Protein AF-G2DGU6-F1 (afdb_monomer)

Structure (mmCIF, N/CA/C/O backbone):
data_AF-G2DGU6-F1
#
_entry.id   AF-G2DGU6-F1
#
loop_
_atom_site.group_PDB
_atom_site.id
_atom_site.type_symbol
_atom_site.label_atom_id
_atom_site.label_alt_id
_atom_site.label_comp_id
_atom_site.label_asym_id
_atom_site.label_entity_id
_atom_site.label_seq_id
_atom_site.pdbx_PDB_ins_code
_atom_site.Cartn_x
_atom_site.Cartn_y
_atom_site.Cartn_z
_atom_site.occupancy
_atom_site.B_iso_or_equiv
_atom_site.auth_seq_id
_atom_site.auth_comp_id
_atom_site.auth_asym_id
_atom_site.auth_atom_id
_atom_site.pdbx_PDB_model_num
ATOM 1 N N . MET A 1 1 ? -13.318 50.216 30.539 1.00 43.88 1 MET A N 1
ATOM 2 C CA . MET A 1 1 ? -12.669 48.895 30.674 1.00 43.88 1 MET A CA 1
ATOM 3 C C . MET A 1 1 ? -12.625 48.270 29.293 1.00 43.88 1 MET A C 1
ATOM 5 O O . MET A 1 1 ? -13.648 47.787 28.838 1.00 43.88 1 MET A O 1
ATOM 9 N N . GLU A 1 2 ? -11.485 48.321 28.608 1.00 52.66 2 GLU A N 1
ATOM 10 C CA . GLU A 1 2 ? -11.321 47.675 27.300 1.00 52.66 2 GLU A CA 1
ATOM 11 C C . GLU A 1 2 ? -10.038 46.844 27.327 1.00 52.66 2 GLU A C 1
ATOM 13 O O . GLU A 1 2 ? -8.928 47.358 27.214 1.00 52.66 2 GLU A O 1
ATOM 18 N N . GLY A 1 3 ? -10.196 45.543 27.570 1.00 53.69 3 GLY A N 1
ATOM 19 C CA . GLY A 1 3 ? -9.101 44.581 27.555 1.00 53.69 3 GLY A CA 1
ATOM 20 C C . GLY A 1 3 ? -8.735 44.221 26.121 1.00 53.69 3 GLY A C 1
ATOM 21 O O . GLY A 1 3 ? -9.336 43.327 25.532 1.00 53.69 3 GLY A O 1
ATOM 22 N N . GLN A 1 4 ? -7.737 44.892 25.549 1.00 56.19 4 GLN A N 1
ATOM 23 C CA . GLN A 1 4 ? -7.179 44.492 24.259 1.00 56.19 4 GLN A CA 1
ATOM 24 C C . GLN A 1 4 ? -6.203 43.326 24.458 1.00 56.19 4 GLN A C 1
ATOM 26 O O . GLN A 1 4 ? -5.001 43.516 24.635 1.00 56.19 4 GLN A O 1
ATOM 31 N N . GLN A 1 5 ? -6.724 42.098 24.411 1.00 55.66 5 GLN A N 1
ATOM 32 C CA . GLN A 1 5 ? -5.902 40.893 24.302 1.00 55.66 5 GLN A CA 1
ATOM 33 C C . GLN A 1 5 ? -5.240 40.839 22.917 1.00 55.66 5 GLN A C 1
ATOM 35 O O . GLN A 1 5 ? -5.788 40.311 21.952 1.00 55.66 5 GLN A O 1
ATOM 40 N N . ARG A 1 6 ? -4.038 41.408 22.810 1.00 60.47 6 ARG A N 1
ATOM 41 C CA . ARG A 1 6 ? -3.161 41.313 21.633 1.00 60.47 6 ARG A CA 1
ATOM 42 C C . ARG A 1 6 ? -1.988 40.379 21.929 1.00 60.47 6 ARG A C 1
ATOM 44 O O . ARG A 1 6 ? -0.848 40.817 21.972 1.00 60.47 6 ARG A O 1
ATOM 51 N N . PHE A 1 7 ? -2.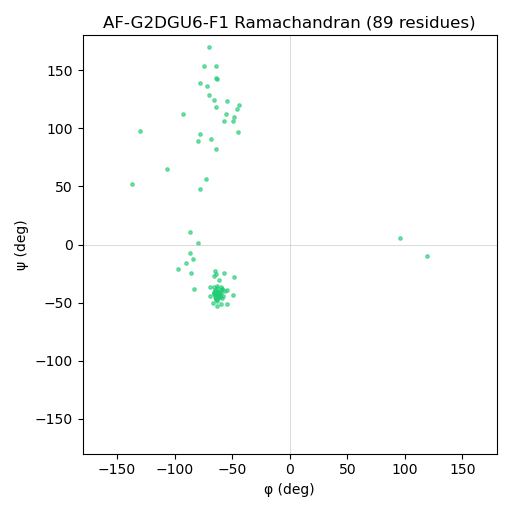269 39.097 22.154 1.00 62.31 7 PHE A N 1
ATOM 52 C CA . PHE A 1 7 ? -1.224 38.106 22.457 1.00 62.31 7 PHE A CA 1
ATOM 53 C C . PHE A 1 7 ? -0.642 37.410 21.212 1.00 62.31 7 PHE A C 1
ATOM 55 O O . PHE A 1 7 ? 0.437 36.836 21.285 1.00 62.31 7 PHE A O 1
ATOM 62 N N . PHE A 1 8 ? -1.308 37.487 20.051 1.00 63.44 8 PHE A N 1
ATOM 63 C CA . PHE A 1 8 ? -0.923 36.713 18.860 1.00 63.44 8 PHE A CA 1
ATOM 64 C C . PHE A 1 8 ? -0.970 37.522 17.558 1.00 63.44 8 PHE A C 1
ATOM 66 O O . PHE A 1 8 ? -1.596 37.107 16.584 1.00 63.44 8 PHE A O 1
ATOM 73 N N . ARG A 1 9 ? -0.323 38.694 17.509 1.00 62.91 9 ARG A N 1
ATOM 74 C CA . ARG A 1 9 ? -0.085 39.361 16.219 1.00 62.91 9 ARG A CA 1
ATOM 75 C C . ARG A 1 9 ? 1.289 38.933 15.689 1.00 62.91 9 ARG A C 1
ATOM 77 O O . ARG A 1 9 ? 2.284 39.303 16.307 1.00 62.91 9 ARG A O 1
ATOM 84 N N . PRO A 1 10 ? 1.378 38.172 14.582 1.00 61.16 10 PRO A N 1
ATOM 85 C CA . PRO A 1 10 ? 2.665 37.938 13.944 1.00 61.16 10 PRO A CA 1
ATOM 86 C C . PRO A 1 10 ? 3.236 39.277 13.438 1.00 61.16 10 PRO A C 1
ATOM 88 O O . PRO A 1 10 ? 2.464 40.136 12.992 1.00 61.16 10 PRO A O 1
ATOM 91 N N . PRO A 1 11 ? 4.559 39.497 13.531 1.00 65.94 11 PRO A N 1
ATOM 92 C CA . PRO A 1 11 ? 5.178 40.742 13.095 1.00 65.94 11 PRO A CA 1
ATOM 93 C C . PRO A 1 11 ? 5.017 40.942 11.575 1.00 65.94 11 PRO A C 1
ATOM 95 O O . PRO A 1 11 ? 5.071 39.967 10.815 1.00 65.94 11 PRO A O 1
ATOM 98 N N . PRO A 1 12 ? 4.816 42.191 11.110 1.00 61.25 12 PRO A N 1
ATOM 99 C CA . PRO A 1 12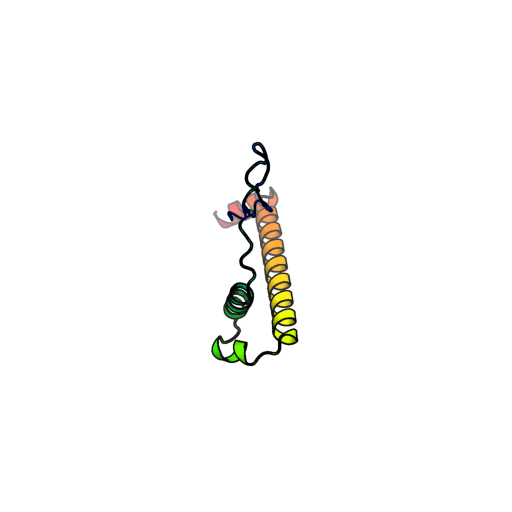 ? 4.737 42.493 9.685 1.00 61.25 12 PRO A CA 1
ATOM 100 C C . PRO A 1 12 ? 6.087 42.181 9.029 1.00 61.25 12 PRO A C 1
ATOM 102 O O . PRO A 1 12 ? 7.106 42.751 9.405 1.00 61.25 12 PRO A O 1
ATOM 105 N N . GLY A 1 13 ? 6.094 41.244 8.079 1.00 60.19 13 GLY A N 1
ATOM 106 C CA . GLY A 1 13 ? 7.306 40.772 7.397 1.00 60.19 13 GLY A CA 1
ATOM 107 C C . GLY A 1 13 ? 7.603 39.283 7.579 1.00 60.19 13 GLY A C 1
ATOM 108 O O . GLY A 1 13 ? 8.446 38.753 6.860 1.00 60.19 13 GLY A O 1
ATOM 109 N N . CYS A 1 14 ? 6.892 38.573 8.465 1.00 47.22 14 CYS A N 1
ATOM 110 C CA . CYS A 1 14 ? 6.920 37.112 8.428 1.00 47.22 14 CYS A CA 1
ATOM 111 C C . CYS A 1 14 ? 6.266 36.638 7.121 1.00 47.22 14 CYS A C 1
ATOM 113 O O . CYS A 1 14 ? 5.104 36.992 6.887 1.00 47.22 14 CYS A O 1
ATOM 115 N N . PRO A 1 15 ? 6.948 35.837 6.276 1.00 56.62 15 PRO A N 1
ATOM 116 C CA . PRO A 1 15 ? 6.263 35.150 5.194 1.00 56.62 15 PRO A CA 1
ATOM 117 C C . PRO A 1 15 ? 5.125 34.367 5.841 1.00 56.62 15 PRO A C 1
ATOM 119 O O . PRO A 1 15 ? 5.362 33.611 6.787 1.00 56.62 15 PRO A O 1
ATOM 122 N N . ALA A 1 16 ? 3.890 34.618 5.395 1.00 57.62 16 ALA A N 1
ATOM 123 C CA . ALA A 1 16 ? 2.744 33.811 5.777 1.00 57.62 16 ALA A CA 1
ATOM 124 C C . ALA A 1 16 ? 3.182 32.369 5.558 1.00 57.62 16 ALA A C 1
ATOM 126 O O . ALA A 1 16 ? 3.481 32.010 4.416 1.00 57.62 16 ALA A O 1
ATOM 127 N N . GLY A 1 17 ? 3.375 31.638 6.666 1.00 52.22 17 GLY A N 1
ATOM 128 C CA . GLY A 1 17 ? 4.000 30.326 6.654 1.00 52.22 17 GLY A CA 1
ATOM 129 C C . GLY A 1 17 ? 3.391 29.569 5.501 1.00 52.22 17 GLY A C 1
ATOM 130 O O . GLY A 1 17 ? 2.161 29.489 5.419 1.00 52.22 17 GLY A O 1
ATOM 131 N N . SER A 1 18 ? 4.238 29.157 4.554 1.00 49.59 18 SER A N 1
ATOM 132 C CA . SER A 1 18 ? 3.796 28.353 3.433 1.00 49.59 18 SER A CA 1
ATOM 133 C C . SER A 1 18 ? 2.908 27.292 4.050 1.00 49.59 18 SER A C 1
ATOM 135 O O . SER A 1 18 ? 3.337 26.560 4.945 1.00 49.59 18 SER A O 1
ATOM 137 N N . GLN A 1 19 ? 1.625 27.297 3.684 1.00 51.06 19 GLN A N 1
ATOM 138 C CA . GLN A 1 19 ? 0.743 26.199 4.019 1.00 51.06 19 GLN A CA 1
ATOM 139 C C . GLN A 1 19 ? 1.332 25.019 3.257 1.00 51.06 19 GLN A C 1
ATOM 141 O O . GLN A 1 19 ? 0.932 24.7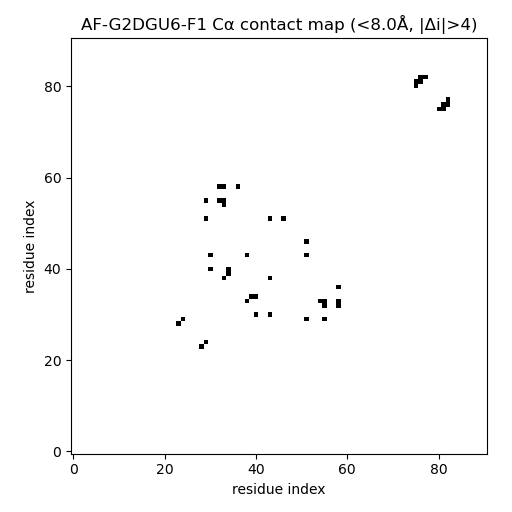25 2.132 1.00 51.06 19 GLN A O 1
ATOM 146 N N . ALA A 1 20 ? 2.359 24.397 3.846 1.00 49.03 20 ALA A N 1
ATOM 147 C CA . ALA A 1 20 ? 2.810 23.069 3.535 1.00 49.03 20 ALA A CA 1
ATOM 148 C C . ALA A 1 20 ? 1.519 22.286 3.580 1.00 49.03 20 ALA A C 1
ATOM 150 O O . ALA A 1 20 ? 0.888 22.212 4.634 1.00 49.03 20 ALA A O 1
ATOM 151 N N . LYS A 1 21 ? 1.054 21.928 2.381 1.00 44.19 21 LYS A N 1
ATOM 152 C CA . LYS A 1 21 ? -0.249 21.359 2.082 1.00 44.19 21 LYS A CA 1
ATOM 153 C C . LYS A 1 21 ? -0.480 20.287 3.126 1.00 44.19 21 LYS A C 1
ATOM 155 O O . LYS A 1 21 ? 0.114 19.221 3.008 1.00 44.19 21 LYS A O 1
ATOM 160 N N . GLY A 1 22 ? -1.207 20.656 4.186 1.00 44.81 22 GLY A N 1
ATOM 161 C CA . GLY A 1 22 ? -1.213 19.904 5.429 1.00 44.81 22 GLY A CA 1
ATOM 162 C C . GLY A 1 22 ? -1.609 18.509 5.042 1.00 44.81 22 GLY A C 1
ATOM 163 O O . GLY A 1 22 ? -2.694 18.326 4.482 1.00 44.81 22 GLY A O 1
ATOM 164 N N . GLU A 1 23 ? -0.670 17.580 5.179 1.00 51.69 23 GLU A N 1
ATOM 165 C CA . GLU A 1 23 ? -0.892 16.205 4.813 1.00 51.69 23 GLU A CA 1
ATOM 166 C C . GLU A 1 23 ? -2.105 15.806 5.636 1.00 51.69 23 GLU A C 1
ATOM 168 O O . GLU A 1 23 ? -2.053 15.738 6.863 1.00 51.69 23 GLU A O 1
ATOM 173 N N . ARG A 1 24 ? -3.263 15.677 4.981 1.00 47.12 24 ARG A N 1
ATOM 174 C CA . ARG A 1 24 ? -4.468 15.171 5.627 1.00 47.12 24 ARG A CA 1
ATOM 175 C C . ARG A 1 24 ? -4.262 13.673 5.826 1.00 47.12 24 ARG A C 1
ATOM 177 O O . ARG A 1 24 ? -5.074 12.870 5.388 1.00 47.12 24 ARG A O 1
ATOM 184 N N . SER A 1 25 ? -3.190 13.279 6.500 1.00 54.56 25 SER A N 1
ATOM 185 C CA . SER A 1 25 ? -3.022 11.975 7.120 1.00 54.56 25 SER A CA 1
ATOM 186 C C . SER A 1 25 ? -3.818 11.958 8.429 1.00 54.56 25 SER A C 1
ATOM 188 O O . SER A 1 25 ? -3.356 11.546 9.485 1.00 54.56 25 SER A O 1
ATOM 190 N N . GLY A 1 26 ? -5.073 12.411 8.351 1.00 72.88 26 GLY A N 1
ATOM 191 C CA . GLY A 1 26 ? -6.085 11.995 9.304 1.00 72.88 26 GLY A CA 1
ATOM 192 C C . GLY A 1 26 ? -6.428 10.525 9.066 1.00 72.88 26 GLY A C 1
ATOM 193 O O . GLY A 1 26 ? -6.078 9.943 8.034 1.00 72.88 26 GLY A O 1
ATOM 194 N N . TRP A 1 27 ? -7.189 9.939 9.987 1.00 83.25 27 TRP A N 1
ATOM 195 C CA . TRP A 1 27 ? -7.704 8.569 9.880 1.00 83.25 27 TRP A CA 1
ATOM 196 C C . TRP A 1 27 ? -8.367 8.256 8.527 1.00 83.25 27 TRP A C 1
ATOM 198 O O . TRP A 1 27 ? -8.288 7.127 8.053 1.00 83.25 27 TRP A O 1
ATOM 208 N N . GLY A 1 28 ? -8.935 9.258 7.847 1.00 87.81 28 GLY A N 1
ATOM 209 C CA . GLY A 1 28 ? -9.468 9.108 6.490 1.00 87.81 28 GLY A CA 1
ATOM 210 C C . GLY A 1 28 ? -8.430 8.662 5.452 1.00 87.81 28 GLY A C 1
ATOM 211 O O . GLY A 1 28 ? -8.740 7.818 4.617 1.00 87.81 28 GLY A O 1
ATOM 212 N N . GLY A 1 29 ? -7.191 9.161 5.523 1.00 89.56 29 GLY A N 1
ATOM 213 C CA . GLY A 1 29 ? -6.107 8.735 4.630 1.00 89.56 29 GLY A CA 1
ATOM 214 C C . GLY A 1 29 ? -5.650 7.303 4.908 1.00 89.56 29 GLY A C 1
ATOM 215 O O . GLY A 1 29 ? -5.375 6.548 3.975 1.00 89.56 29 GLY A O 1
ATOM 216 N N . VAL A 1 30 ? -5.645 6.906 6.185 1.00 91.38 30 VAL A N 1
ATOM 217 C CA . VAL A 1 30 ? -5.359 5.528 6.605 1.00 91.38 30 VAL A CA 1
ATOM 218 C C . VAL A 1 30 ? -6.418 4.582 6.045 1.00 91.38 30 VAL A C 1
ATOM 220 O O . VAL A 1 30 ? -6.076 3.640 5.334 1.00 91.38 30 VAL A O 1
ATOM 223 N N . PHE A 1 31 ? -7.702 4.866 6.277 1.00 92.56 31 PHE A N 1
ATOM 224 C CA . PHE A 1 31 ? -8.789 4.029 5.770 1.00 92.56 31 PHE A CA 1
ATOM 225 C C . PHE A 1 31 ? -8.819 3.972 4.242 1.00 92.56 31 PHE A C 1
ATOM 227 O O . PHE A 1 31 ? -8.936 2.885 3.688 1.00 92.56 31 PHE A O 1
ATOM 234 N N . ALA A 1 32 ? -8.646 5.100 3.549 1.00 93.75 32 ALA A N 1
ATOM 235 C CA . ALA A 1 32 ? -8.602 5.118 2.088 1.00 93.75 32 ALA A CA 1
ATOM 236 C C . ALA A 1 32 ? -7.467 4.243 1.531 1.00 93.75 32 ALA A C 1
ATOM 238 O O . ALA A 1 32 ? -7.682 3.496 0.575 1.00 93.75 32 ALA A O 1
ATOM 239 N N . LYS A 1 33 ? -6.274 4.290 2.145 1.00 94.38 33 LYS A N 1
ATOM 240 C CA . LYS A 1 33 ? -5.149 3.435 1.743 1.00 94.38 33 LYS A CA 1
ATOM 241 C C . LYS A 1 33 ? -5.470 1.960 1.979 1.00 94.38 33 LYS A C 1
ATOM 243 O O . LYS A 1 33 ? -5.280 1.158 1.073 1.00 94.38 33 LYS A O 1
ATOM 248 N N . LEU A 1 34 ? -6.008 1.609 3.145 1.00 94.94 34 LEU A N 1
ATOM 249 C CA . LEU A 1 34 ? -6.367 0.223 3.456 1.00 94.94 34 LEU A CA 1
ATOM 250 C C . LEU A 1 34 ? -7.446 -0.328 2.512 1.00 94.94 34 LEU A C 1
ATOM 252 O O . LEU A 1 34 ? -7.308 -1.450 2.035 1.00 94.94 34 LEU A O 1
ATOM 256 N N . ILE A 1 35 ? -8.467 0.465 2.168 1.00 95.31 35 ILE A N 1
ATOM 257 C CA . ILE A 1 35 ? -9.493 0.067 1.185 1.00 95.31 35 ILE A CA 1
ATOM 258 C C . ILE A 1 35 ? -8.858 -0.188 -0.185 1.00 95.31 35 ILE A C 1
ATOM 260 O O . ILE A 1 35 ? -9.158 -1.192 -0.824 1.00 95.31 35 ILE A O 1
ATOM 264 N N . ARG A 1 36 ? -7.936 0.679 -0.628 1.00 94.38 36 ARG A N 1
ATOM 265 C CA . ARG A 1 36 ? -7.213 0.491 -1.897 1.00 94.38 36 ARG A CA 1
ATOM 266 C C . ARG A 1 36 ? -6.372 -0.791 -1.916 1.00 94.38 36 ARG A C 1
ATOM 268 O O . ARG A 1 36 ? -6.206 -1.377 -2.978 1.00 94.38 36 ARG A O 1
ATOM 275 N N . HIS A 1 37 ? -5.871 -1.221 -0.758 1.00 93.94 37 HIS A N 1
ATOM 276 C CA . HIS A 1 37 ? -5.149 -2.488 -0.572 1.00 93.94 37 HIS A CA 1
ATOM 277 C C . HIS A 1 37 ? -6.068 -3.689 -0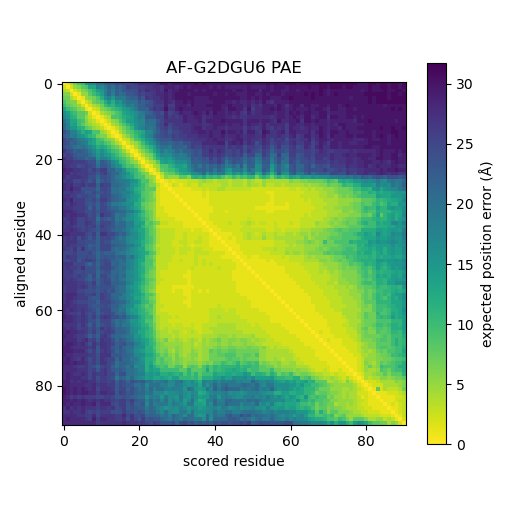.286 1.00 93.94 37 HIS A C 1
ATOM 279 O O . HIS A 1 37 ? -5.586 -4.762 0.057 1.00 93.94 37 HIS A O 1
ATOM 285 N N . GLY A 1 38 ? -7.387 -3.535 -0.449 1.00 94.25 38 GLY A N 1
ATOM 286 C CA . GLY A 1 38 ? -8.348 -4.641 -0.418 1.00 94.25 38 GLY A CA 1
ATOM 287 C C . GLY A 1 38 ? -9.034 -4.888 0.926 1.00 94.25 38 GLY A C 1
ATOM 288 O O . GLY A 1 38 ? -9.806 -5.838 1.041 1.00 94.25 38 GLY A O 1
ATOM 289 N N . HIS A 1 39 ? -8.816 -4.049 1.943 1.00 94.88 39 HIS A N 1
ATOM 290 C CA . HIS A 1 39 ? -9.568 -4.171 3.193 1.00 94.88 39 HIS A CA 1
ATOM 291 C C . HIS A 1 39 ? -11.028 -3.731 3.008 1.00 94.88 39 HIS A C 1
ATOM 293 O O . HIS A 1 39 ? -11.317 -2.683 2.426 1.00 94.88 39 HIS A O 1
ATOM 299 N N . GLN A 1 40 ? -11.963 -4.506 3.560 1.00 94.44 40 GLN A N 1
ATOM 300 C CA . GLN A 1 40 ? -13.389 -4.184 3.513 1.00 94.44 40 GLN A CA 1
ATOM 301 C C . GLN A 1 40 ? -13.702 -2.980 4.407 1.00 94.44 40 GLN A C 1
ATOM 303 O O . GLN A 1 40 ? -13.368 -2.974 5.593 1.00 94.44 40 GLN A O 1
ATOM 308 N N . ARG A 1 41 ? -14.397 -1.976 3.856 1.00 91.69 41 ARG A N 1
ATOM 309 C CA . ARG A 1 41 ? -14.754 -0.736 4.570 1.00 91.69 41 ARG A CA 1
ATOM 310 C C . ARG A 1 41 ? -15.502 -1.004 5.877 1.00 91.69 41 ARG A C 1
ATOM 312 O O . ARG A 1 41 ? -15.253 -0.318 6.862 1.00 91.69 41 ARG A O 1
ATOM 319 N N . GLU A 1 42 ? -16.399 -1.982 5.872 1.00 93.06 42 GLU A N 1
ATOM 320 C CA . GLU A 1 42 ? -17.228 -2.368 7.019 1.00 93.06 42 GLU A CA 1
ATOM 321 C C . GLU A 1 42 ? -16.403 -2.950 8.171 1.00 93.06 42 GLU A C 1
ATOM 323 O O . GLU A 1 42 ? -16.783 -2.812 9.327 1.00 93.06 42 GLU A O 1
ATOM 328 N N . GLN A 1 43 ? -15.242 -3.543 7.879 1.00 92.81 43 GLN A N 1
ATOM 329 C CA . GLN A 1 43 ? -14.381 -4.158 8.889 1.00 92.81 43 GLN A CA 1
ATOM 330 C C . GLN A 1 43 ? -13.425 -3.160 9.555 1.00 92.81 43 GLN A C 1
ATOM 332 O O . GLN A 1 43 ? -12.992 -3.380 10.683 1.00 92.81 43 GLN A O 1
ATOM 337 N N . LEU A 1 44 ? -13.101 -2.050 8.886 1.00 91.56 44 LEU A N 1
ATOM 338 C CA . LEU A 1 44 ? -12.115 -1.074 9.367 1.00 91.56 44 LEU A CA 1
ATOM 339 C C . LEU A 1 44 ? -12.445 -0.445 10.734 1.00 91.56 44 LEU A C 1
ATOM 341 O O . LEU A 1 44 ? -11.512 -0.273 11.519 1.00 91.56 44 LEU A O 1
ATOM 345 N N . PRO A 1 45 ? -13.713 -0.131 11.072 1.00 92.75 45 PRO A N 1
ATOM 346 C CA . PRO A 1 45 ? -14.070 0.349 12.408 1.00 92.75 45 PRO A CA 1
ATOM 347 C C . PRO A 1 45 ? -13.850 -0.688 13.516 1.00 92.75 45 PRO A C 1
ATOM 349 O O . PRO A 1 45 ? -13.702 -0.313 14.675 1.00 92.75 45 PRO A O 1
ATOM 352 N N . HIS A 1 46 ? -13.825 -1.980 13.174 1.00 95.19 46 HIS A N 1
ATOM 353 C CA . HIS A 1 46 ? -13.616 -3.072 14.128 1.00 95.19 46 HIS A CA 1
ATOM 354 C C . HIS A 1 46 ? -12.136 -3.376 14.375 1.00 95.19 46 HIS A C 1
ATOM 356 O O . HIS A 1 46 ? -11.806 -4.171 15.255 1.00 95.19 46 HIS A O 1
ATOM 362 N N . TYR A 1 47 ? -11.230 -2.758 13.618 1.00 94.44 47 TYR A N 1
ATOM 363 C CA . TYR A 1 47 ? -9.805 -2.935 13.835 1.00 94.44 47 TYR A CA 1
ATOM 364 C C . TYR A 1 47 ? -9.335 -2.112 15.025 1.00 94.44 47 TYR A C 1
ATOM 366 O O . TYR A 1 47 ? -9.664 -0.938 15.198 1.00 94.44 47 TYR A O 1
ATOM 374 N N . THR A 1 48 ? -8.470 -2.722 15.823 1.00 95.50 48 THR A N 1
ATOM 375 C CA . THR A 1 48 ? -7.729 -1.988 16.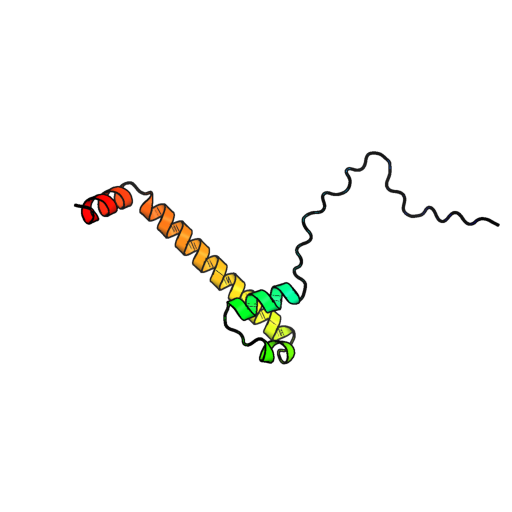841 1.00 95.50 48 THR A CA 1
ATOM 376 C C . THR A 1 48 ? -6.808 -0.966 16.183 1.00 95.50 48 THR A C 1
ATOM 378 O O . THR A 1 48 ? -6.299 -1.158 15.073 1.00 95.50 48 THR A O 1
ATOM 381 N N . ARG A 1 49 ? -6.498 0.103 16.922 1.00 92.56 49 ARG A N 1
ATOM 382 C CA . ARG A 1 49 ? -5.504 1.099 16.506 1.00 92.56 49 ARG A CA 1
ATOM 383 C C . ARG A 1 49 ? -4.192 0.451 16.053 1.00 92.56 49 ARG A C 1
ATOM 385 O O . ARG A 1 49 ? -3.639 0.831 15.025 1.00 92.56 49 ARG A O 1
ATOM 392 N N . ARG A 1 50 ? -3.714 -0.553 16.796 1.00 94.56 50 ARG A N 1
ATOM 393 C CA . ARG A 1 50 ? -2.460 -1.244 16.481 1.00 94.56 50 ARG A CA 1
ATOM 394 C C . ARG A 1 50 ? -2.531 -1.999 15.152 1.00 94.56 50 ARG A C 1
ATOM 396 O O . ARG A 1 50 ? -1.565 -1.965 14.397 1.00 94.56 50 ARG A O 1
ATOM 403 N N . GLN A 1 51 ? -3.653 -2.655 14.859 1.00 95.44 51 GLN A N 1
ATOM 404 C CA . GLN A 1 51 ? -3.864 -3.334 13.577 1.00 95.44 51 GLN A CA 1
ATOM 405 C C . GLN A 1 51 ? -3.883 -2.339 12.416 1.00 95.44 51 GLN A C 1
ATOM 407 O O . GLN A 1 51 ? -3.195 -2.561 11.423 1.00 95.44 51 GLN A O 1
ATOM 412 N N . LEU A 1 52 ? -4.594 -1.215 12.561 1.00 94.56 52 LEU A N 1
ATOM 413 C CA . LEU A 1 52 ? -4.633 -0.168 11.536 1.00 94.56 52 LEU A CA 1
ATOM 414 C C . LEU A 1 52 ? -3.230 0.362 11.215 1.00 94.56 52 LEU A C 1
ATOM 416 O O . LEU A 1 52 ? -2.870 0.476 10.047 1.00 94.56 52 LEU A O 1
ATOM 420 N N . GLU A 1 53 ? -2.413 0.624 12.238 1.00 93.62 53 GLU A N 1
ATOM 421 C CA . GLU A 1 53 ? -1.025 1.067 12.060 1.00 93.62 53 GLU A CA 1
ATOM 422 C C . GLU A 1 53 ? -0.155 0.013 11.354 1.00 93.62 53 GLU A C 1
ATOM 424 O O . GLU A 1 53 ? 0.654 0.359 10.491 1.00 93.62 53 GLU A O 1
ATOM 429 N N . LEU A 1 54 ? -0.306 -1.269 11.705 1.00 96.44 54 LEU A N 1
ATOM 430 C CA . LEU A 1 54 ? 0.460 -2.358 11.094 1.00 96.44 54 LEU A CA 1
ATOM 431 C C . LEU A 1 54 ? 0.107 -2.543 9.617 1.00 96.44 54 LEU A C 1
ATOM 433 O O . LEU A 1 54 ? 1.009 -2.548 8.777 1.00 96.44 54 LEU A O 1
ATOM 437 N N . TYR A 1 55 ? -1.182 -2.632 9.291 1.00 95.75 55 TYR A N 1
ATOM 438 C CA . TYR A 1 55 ? -1.626 -2.794 7.908 1.00 95.75 55 TYR A CA 1
ATOM 439 C C . TYR A 1 55 ? -1.294 -1.571 7.057 1.00 95.75 55 TYR A C 1
ATOM 441 O O . TYR A 1 55 ? -0.873 -1.709 5.912 1.00 95.75 55 TYR A O 1
ATOM 449 N N . PHE A 1 56 ? -1.391 -0.367 7.625 1.00 94.81 56 PHE A N 1
ATOM 450 C CA . PHE A 1 56 ? -1.014 0.848 6.913 1.00 94.81 56 PHE A CA 1
ATOM 451 C C . PHE A 1 56 ? 0.476 0.856 6.553 1.00 94.81 56 PHE A C 1
ATOM 453 O O . PHE A 1 56 ? 0.832 1.124 5.407 1.00 94.81 56 PHE A O 1
ATOM 460 N N . ARG A 1 57 ? 1.356 0.486 7.494 1.00 95.06 57 ARG A N 1
ATOM 461 C CA . ARG A 1 57 ? 2.800 0.365 7.225 1.00 95.06 57 ARG A CA 1
ATOM 462 C C . ARG A 1 57 ? 3.111 -0.720 6.198 1.00 95.06 57 ARG A C 1
ATOM 464 O O . ARG A 1 57 ? 4.029 -0.556 5.400 1.00 95.06 57 ARG A O 1
ATOM 471 N N . GLN A 1 58 ? 2.379 -1.832 6.223 1.00 96.06 58 GLN A N 1
ATOM 472 C CA . GLN A 1 58 ? 2.525 -2.887 5.222 1.00 96.06 58 GLN A CA 1
ATOM 473 C C . GLN A 1 58 ? 2.154 -2.372 3.826 1.00 96.06 58 GLN A C 1
ATOM 475 O O . GLN A 1 58 ? 2.950 -2.519 2.901 1.00 96.06 58 GLN A O 1
ATOM 480 N N . ALA A 1 59 ? 1.008 -1.700 3.697 1.00 95.25 59 ALA A N 1
ATOM 481 C CA . ALA A 1 59 ? 0.566 -1.068 2.456 1.00 95.25 59 ALA A CA 1
ATOM 482 C C . ALA A 1 59 ? 1.597 -0.060 1.913 1.00 95.25 59 ALA A C 1
ATOM 484 O O . ALA A 1 59 ? 1.870 -0.019 0.715 1.00 95.25 59 ALA A O 1
ATOM 485 N N . GLU A 1 60 ? 2.230 0.724 2.791 1.00 95.06 60 GLU A N 1
ATOM 486 C CA . GLU A 1 60 ? 3.302 1.649 2.402 1.00 95.06 60 GLU A CA 1
ATOM 487 C C . GLU A 1 60 ? 4.542 0.948 1.861 1.00 95.06 60 GLU A C 1
ATOM 489 O O . GLU A 1 60 ? 5.111 1.388 0.861 1.00 95.06 60 GLU A O 1
ATOM 494 N N . ARG A 1 61 ? 4.953 -0.155 2.491 1.00 95.06 61 ARG A N 1
ATOM 495 C CA . ARG A 1 61 ? 6.086 -0.955 2.013 1.00 95.06 61 ARG A CA 1
ATOM 496 C C . ARG A 1 61 ? 5.795 -1.583 0.656 1.00 95.06 61 ARG A C 1
ATOM 498 O O . ARG A 1 61 ? 6.670 -1.561 -0.203 1.00 95.06 61 ARG A O 1
ATOM 505 N N . GLN A 1 62 ? 4.579 -2.090 0.463 1.00 94.19 62 GLN A N 1
ATOM 506 C CA . GLN A 1 62 ? 4.132 -2.656 -0.808 1.00 94.19 62 GLN A CA 1
ATOM 507 C C . GLN A 1 62 ? 4.214 -1.606 -1.926 1.00 94.19 62 GLN A C 1
ATOM 509 O O . GLN A 1 62 ? 4.890 -1.817 -2.925 1.00 94.19 62 GLN A O 1
ATOM 514 N N . GLU A 1 63 ? 3.635 -0.419 -1.714 1.00 94.75 63 GLU A N 1
ATOM 515 C CA . GLU A 1 63 ? 3.665 0.663 -2.708 1.00 94.75 63 GLU A CA 1
ATOM 516 C C . GLU A 1 63 ? 5.080 1.165 -3.012 1.00 94.75 63 GLU A C 1
ATOM 518 O O . GLU A 1 63 ? 5.378 1.542 -4.149 1.00 94.75 63 GLU A O 1
ATOM 523 N N . ALA A 1 64 ? 5.952 1.206 -2.002 1.00 93.38 64 ALA A N 1
ATOM 524 C CA . ALA A 1 64 ? 7.348 1.577 -2.190 1.00 93.38 64 ALA A CA 1
ATOM 525 C C . ALA A 1 64 ? 8.088 0.541 -3.047 1.00 93.38 64 ALA A C 1
ATOM 527 O O . ALA A 1 64 ? 8.821 0.926 -3.959 1.00 93.38 64 ALA A O 1
ATOM 528 N N . ALA A 1 65 ? 7.858 -0.751 -2.795 1.00 93.88 65 ALA A N 1
ATOM 529 C CA . ALA A 1 65 ? 8.427 -1.839 -3.582 1.00 93.88 65 ALA A CA 1
ATOM 530 C C . ALA A 1 65 ? 7.919 -1.811 -5.031 1.00 93.88 65 ALA A C 1
ATOM 532 O O . ALA A 1 65 ? 8.728 -1.834 -5.957 1.00 93.88 65 ALA A O 1
ATOM 533 N N . ASP A 1 66 ? 6.611 -1.646 -5.237 1.00 93.75 66 ASP A N 1
ATOM 534 C CA . ASP A 1 66 ? 6.012 -1.552 -6.572 1.00 93.75 66 ASP A CA 1
ATOM 535 C C . ASP A 1 66 ? 6.574 -0.361 -7.357 1.00 93.75 66 ASP A C 1
ATOM 537 O O . ASP A 1 66 ? 6.879 -0.455 -8.548 1.00 93.75 66 ASP A O 1
ATOM 541 N N . ARG A 1 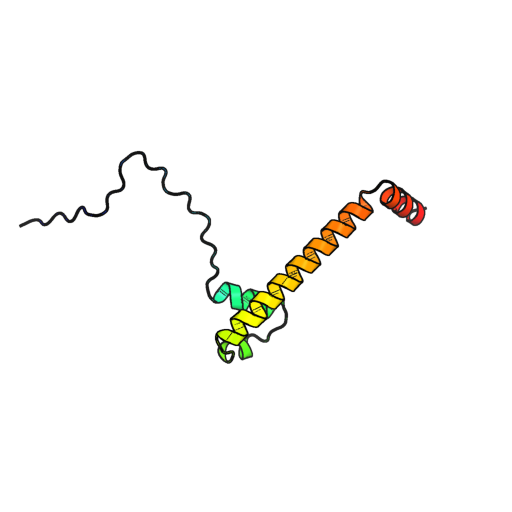67 ? 6.744 0.786 -6.688 1.00 91.44 67 ARG A N 1
ATOM 542 C CA . ARG A 1 67 ? 7.339 1.976 -7.304 1.00 91.44 67 ARG A CA 1
ATOM 543 C C . ARG A 1 67 ? 8.802 1.748 -7.667 1.00 91.44 67 ARG A C 1
ATOM 545 O O . ARG A 1 67 ? 9.217 2.174 -8.742 1.00 91.44 67 ARG A O 1
ATOM 552 N N . ALA A 1 68 ? 9.568 1.097 -6.794 1.00 91.06 68 ALA A N 1
ATOM 553 C CA . ALA A 1 68 ? 10.954 0.748 -7.075 1.00 91.06 68 ALA A CA 1
ATOM 554 C C . ALA A 1 68 ? 11.051 -0.196 -8.282 1.00 91.06 68 ALA A C 1
ATOM 556 O O . ALA A 1 68 ? 11.835 0.085 -9.185 1.00 91.06 68 ALA A O 1
ATOM 557 N N . GLY A 1 69 ? 10.202 -1.228 -8.349 1.00 91.50 69 GLY A N 1
ATOM 558 C CA . GLY A 1 69 ? 10.107 -2.137 -9.496 1.00 91.50 69 GLY A CA 1
ATOM 559 C C . GLY A 1 69 ? 9.866 -1.387 -10.805 1.00 91.50 69 GLY A C 1
ATOM 560 O O . GLY A 1 69 ? 10.675 -1.480 -11.720 1.00 91.50 69 GLY A O 1
ATOM 561 N N . ARG A 1 70 ? 8.858 -0.505 -10.846 1.00 90.69 70 ARG A N 1
ATOM 562 C CA . ARG A 1 70 ? 8.580 0.321 -12.038 1.00 90.69 70 ARG A CA 1
ATOM 563 C C . ARG A 1 70 ? 9.758 1.199 -12.455 1.00 90.69 70 ARG A C 1
ATOM 565 O O . ARG A 1 70 ? 9.987 1.392 -13.643 1.00 90.69 70 ARG A O 1
ATOM 572 N N . ILE A 1 71 ? 10.497 1.766 -11.500 1.00 88.56 71 ILE A N 1
ATOM 573 C CA . ILE A 1 71 ? 11.692 2.568 -11.808 1.00 88.56 71 ILE A CA 1
ATOM 574 C C . ILE A 1 71 ? 12.778 1.690 -12.434 1.00 88.56 71 ILE A C 1
ATOM 576 O O . ILE A 1 71 ? 13.441 2.135 -13.372 1.00 88.56 71 ILE A O 1
ATOM 580 N N . VAL A 1 72 ? 12.965 0.466 -11.932 1.00 88.31 72 VAL A N 1
ATOM 581 C CA . VAL A 1 72 ? 13.896 -0.501 -12.527 1.00 88.31 72 VAL A CA 1
ATOM 582 C C . VAL A 1 72 ? 13.452 -0.863 -13.943 1.00 88.31 72 VAL A C 1
ATOM 584 O O . VAL A 1 72 ? 14.273 -0.766 -14.851 1.00 88.31 72 VAL A O 1
ATOM 587 N N . ASP A 1 73 ? 12.170 -1.159 -14.157 1.00 85.38 73 ASP A N 1
ATOM 588 C CA . ASP A 1 73 ? 11.628 -1.500 -15.479 1.00 85.38 73 ASP A CA 1
ATOM 589 C C . ASP A 1 73 ? 11.816 -0.358 -16.484 1.00 85.38 73 ASP A C 1
ATOM 591 O O . ASP A 1 73 ? 12.294 -0.573 -17.596 1.00 85.38 73 ASP A O 1
ATOM 595 N N . ILE A 1 74 ? 11.518 0.884 -16.084 1.00 86.88 74 ILE A N 1
ATOM 596 C CA . ILE A 1 74 ? 11.729 2.072 -16.925 1.00 86.88 74 ILE A CA 1
ATOM 597 C C . ILE A 1 74 ? 13.213 2.238 -17.262 1.00 86.88 74 ILE A C 1
ATOM 599 O O . ILE A 1 74 ? 13.558 2.526 -18.405 1.00 86.88 74 ILE A O 1
ATOM 603 N N . ARG A 1 75 ? 14.113 2.048 -16.290 1.00 83.38 75 ARG A N 1
ATOM 604 C CA . ARG A 1 75 ? 15.562 2.126 -16.535 1.00 83.38 75 ARG A CA 1
ATOM 605 C C . ARG A 1 75 ? 16.045 1.026 -17.474 1.00 83.38 75 ARG A C 1
ATOM 607 O O . ARG A 1 75 ? 16.900 1.298 -18.311 1.00 83.38 75 ARG A O 1
ATOM 614 N N . ALA A 1 76 ? 15.508 -0.184 -17.345 1.00 81.69 76 ALA A N 1
ATOM 615 C CA . ALA A 1 76 ? 15.814 -1.291 -18.239 1.00 81.69 76 ALA A CA 1
ATOM 616 C C . ALA A 1 76 ? 15.321 -0.998 -19.664 1.00 81.69 76 ALA A C 1
ATOM 618 O O . ALA A 1 76 ? 16.086 -1.155 -20.614 1.00 81.69 76 ALA A O 1
ATOM 619 N N . ALA A 1 77 ? 14.095 -0.489 -19.808 1.00 80.88 77 ALA A N 1
ATOM 620 C CA . ALA A 1 77 ? 13.514 -0.113 -21.094 1.00 80.88 77 ALA A CA 1
ATOM 621 C C . ALA A 1 77 ? 14.295 1.015 -21.789 1.00 80.88 77 ALA A C 1
ATOM 623 O O . ALA A 1 77 ? 14.553 0.925 -22.981 1.00 80.88 77 ALA A O 1
ATOM 624 N N . LEU A 1 78 ? 14.725 2.036 -21.040 1.00 84.69 78 LEU A N 1
ATOM 625 C CA . LEU A 1 78 ? 15.522 3.160 -21.555 1.00 84.69 78 LEU A CA 1
ATOM 626 C C . LEU A 1 78 ? 17.017 2.835 -21.718 1.00 84.69 78 LEU A C 1
ATOM 628 O O . LEU A 1 78 ? 17.812 3.705 -22.082 1.00 84.69 78 LEU A O 1
ATOM 632 N N . SER A 1 79 ? 17.437 1.607 -21.410 1.00 84.06 79 SER A N 1
ATOM 633 C CA . SER A 1 79 ? 18.801 1.170 -21.682 1.00 84.06 79 SER A CA 1
ATOM 634 C C . SER A 1 79 ? 18.986 0.909 -23.179 1.00 84.06 79 SER A C 1
ATOM 636 O O . SER A 1 79 ? 18.053 0.528 -23.885 1.00 84.06 79 SER A O 1
ATOM 638 N N . LYS A 1 80 ? 20.224 1.032 -23.674 1.00 76.88 80 LYS A N 1
ATOM 639 C CA . LYS A 1 80 ? 20.551 0.725 -25.081 1.00 76.88 80 LYS A CA 1
ATOM 640 C C . LYS A 1 80 ? 20.190 -0.712 -25.478 1.00 76.88 80 LYS A C 1
ATOM 642 O O . LYS A 1 80 ? 20.035 -0.995 -26.661 1.00 76.88 80 LYS A O 1
ATOM 647 N N . GLU A 1 81 ? 20.120 -1.617 -24.508 1.00 76.88 81 GLU A N 1
ATOM 648 C CA . GLU A 1 81 ? 19.750 -3.017 -24.702 1.00 76.88 81 GLU A CA 1
ATOM 649 C C . GLU A 1 81 ? 18.226 -3.202 -24.735 1.00 76.88 81 GLU A C 1
ATOM 651 O O . GLU A 1 81 ? 17.720 -3.907 -25.606 1.00 76.88 81 GLU A O 1
ATOM 656 N N . GLY A 1 82 ? 17.493 -2.467 -23.892 1.00 73.00 82 GLY A N 1
ATOM 657 C CA . GLY A 1 82 ? 16.032 -2.369 -23.947 1.00 73.00 82 GLY A CA 1
ATOM 658 C C . GLY A 1 82 ? 15.532 -1.829 -25.289 1.00 73.00 82 GLY A C 1
ATOM 659 O O . GLY A 1 82 ? 14.680 -2.450 -25.920 1.00 73.00 82 GLY A O 1
ATOM 660 N N . ASP A 1 83 ? 16.141 -0.754 -25.796 1.00 76.06 83 ASP A N 1
ATOM 661 C CA . ASP A 1 83 ? 15.822 -0.192 -27.117 1.00 76.06 83 ASP A CA 1
ATOM 662 C C . ASP A 1 83 ? 16.040 -1.193 -28.265 1.00 76.06 83 ASP A C 1
ATOM 664 O O . ASP A 1 83 ? 15.287 -1.207 -29.243 1.00 76.06 83 ASP A O 1
ATOM 668 N N . ARG A 1 84 ? 17.076 -2.039 -28.170 1.00 78.56 84 ARG A N 1
ATOM 669 C CA . ARG A 1 84 ? 17.356 -3.086 -29.168 1.00 78.56 84 ARG A CA 1
ATOM 670 C C . ARG A 1 84 ? 16.304 -4.190 -29.127 1.00 78.56 84 ARG A C 1
ATOM 672 O O . ARG A 1 84 ? 15.831 -4.594 -30.185 1.00 78.56 84 ARG A O 1
ATOM 679 N N . LEU A 1 85 ? 15.919 -4.641 -27.932 1.00 78.44 85 LEU A N 1
ATOM 680 C CA . LEU A 1 85 ? 14.882 -5.660 -27.742 1.00 78.44 85 LEU A CA 1
ATOM 681 C C . LEU A 1 85 ? 13.503 -5.173 -28.203 1.00 78.44 85 LEU A C 1
ATOM 683 O O . LEU A 1 85 ? 12.798 -5.906 -28.888 1.00 78.44 85 LEU A O 1
ATOM 687 N N . ILE A 1 86 ? 13.136 -3.926 -27.889 1.00 80.06 86 ILE A N 1
ATOM 688 C CA . ILE A 1 86 ? 11.862 -3.334 -28.325 1.00 80.06 86 ILE A CA 1
ATOM 689 C C . ILE A 1 86 ? 11.798 -3.232 -29.854 1.00 80.06 86 ILE A C 1
ATOM 691 O O . ILE A 1 86 ? 10.750 -3.503 -30.435 1.00 80.06 86 ILE A O 1
ATOM 695 N N . LYS A 1 87 ? 12.905 -2.872 -30.519 1.00 79.81 87 LYS A N 1
ATOM 696 C CA . LYS A 1 87 ? 12.977 -2.882 -31.989 1.00 79.81 87 LYS A CA 1
ATOM 697 C C . LYS A 1 87 ? 12.835 -4.295 -32.558 1.00 79.81 87 LYS A C 1
ATOM 699 O O . LYS A 1 87 ? 12.018 -4.486 -33.444 1.00 79.81 87 LYS A O 1
ATOM 704 N N . ALA A 1 88 ? 13.547 -5.273 -31.999 1.00 81.88 88 ALA A N 1
ATOM 705 C CA . ALA A 1 88 ? 13.501 -6.663 -32.458 1.00 81.88 88 ALA A CA 1
ATOM 706 C C . ALA A 1 88 ? 12.125 -7.339 -32.296 1.00 81.88 88 ALA A C 1
ATOM 708 O O . ALA A 1 88 ? 11.835 -8.285 -33.012 1.00 81.88 88 ALA A O 1
ATOM 709 N N . LEU A 1 89 ? 11.288 -6.881 -31.35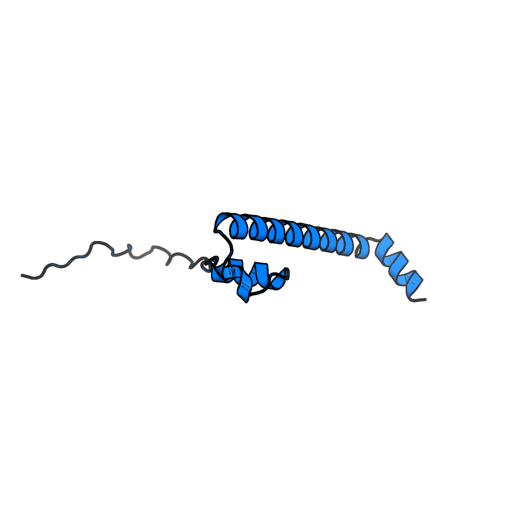8 1.00 81.06 89 LEU A N 1
ATOM 710 C CA . LEU A 1 89 ? 9.912 -7.368 -31.180 1.00 81.06 89 LEU A CA 1
ATOM 711 C C . LEU A 1 89 ? 8.890 -6.683 -32.103 1.00 81.06 89 LEU A C 1
ATOM 713 O O . LEU A 1 89 ? 7.731 -7.095 -32.136 1.00 81.06 89 LEU A O 1
ATOM 717 N N . ARG A 1 90 ? 9.277 -5.587 -32.764 1.00 76.94 90 ARG A N 1
ATOM 718 C CA . ARG A 1 90 ? 8.398 -4.778 -33.618 1.00 76.94 90 ARG A CA 1
ATOM 719 C C . ARG A 1 90 ? 8.521 -5.137 -35.105 1.00 76.94 90 ARG A C 1
ATOM 721 O O . ARG A 1 90 ? 7.596 -4.816 -35.851 1.00 76.94 90 ARG A O 1
ATOM 728 N N . ASP A 1 91 ? 9.633 -5.754 -35.495 1.00 62.59 91 ASP A N 1
ATOM 729 C CA . ASP A 1 91 ? 9.893 -6.315 -36.829 1.00 62.59 91 ASP A CA 1
ATOM 730 C C . ASP A 1 91 ? 9.376 -7.762 -36.933 1.00 62.59 91 ASP A C 1
ATOM 732 O O . ASP A 1 91 ? 8.914 -8.139 -38.034 1.00 62.59 91 ASP A O 1
#

Radius of gyration: 24.66 Å; Cα contacts (8 Å, |Δi|>4): 23; chains: 1; bounding box: 38×56×68 Å

Foldseek 3Di:
DDDPPPP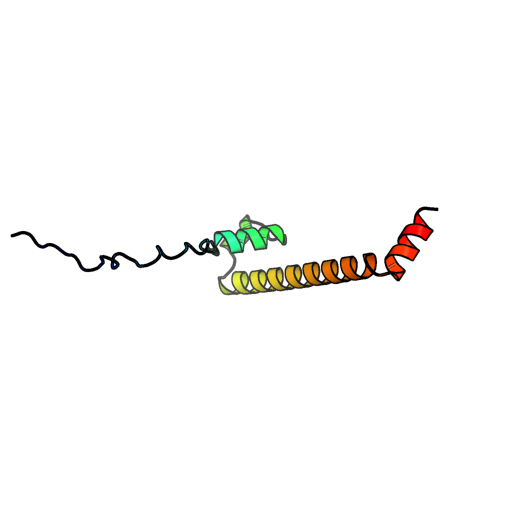DDDDPPPDPPPPPVPPCPDVVVLLVLLVVVPDDSVCVVVDDPVRSVVSSVVSVVVVVVVVVVVVVVVVCCPDPVVVVVVVVVVD

Sequence (91 aa):
MEGQQRFFRPPPGCPAGSQAKGERSGWGGVFAKLIRHGHQREQLPHYTRRQLELYFRQAERQEAADRAGRIVDIRAALSKEGDRLIKALRD

Mean predicted aligned error: 14.1 Å

Solvent-accessible surface area (backbone atoms only — not comparable to full-atom values): 5733 Å² total; per-residue (Å²): 141,82,86,80,86,77,88,79,74,79,65,93,81,63,73,77,70,76,76,65,73,70,76,70,74,45,71,67,44,51,51,53,52,40,42,75,74,68,46,58,75,86,53,57,84,76,48,51,73,68,54,52,54,51,54,46,53,49,54,51,52,51,53,51,50,54,52,51,50,52,52,50,52,52,54,46,48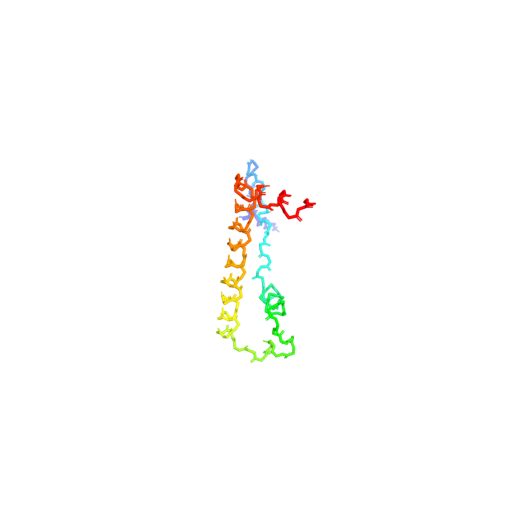,73,29,80,64,29,50,50,52,57,50,67,75,72,111

Organism: NCBI:txid1048808

Secondary structure (DSSP, 8-state):
---------PPTTS-----------SHHHHHHHHHHTT--TTTGGGS-HHHHHHHHHHHHHHHHHHHHHHHHHHHHHTSHHHHHHHHHTT-

pLDDT: mean 79.51, std 16.91, range [43.88, 96.44]